Protein AF-A0A2M7IQ18-F1 (afdb_monomer_lite)

pLDDT: mean 79.27, std 15.4, range [36.72, 92.94]

Organism: NCBI:txid1974599

Radius of gyration: 12.7 Å; chains: 1; bounding box: 34×26×32 Å

Secondary structure (DSSP, 8-state):
-PEEEEEEEEEETTTTEEEEEEEEEEE-TTS-EEEEEEESSS-GGGEEEEEEGGG--SHHHHHHHHHHHHHHHTTTS-----EEGGG--

Structure (mmCIF, N/CA/C/O backbone):
data_AF-A0A2M7IQ18-F1
#
_entry.id   AF-A0A2M7IQ18-F1
#
loop_
_atom_site.group_PDB
_atom_site.id
_atom_site.type_symbol
_atom_site.label_atom_id
_atom_site.label_alt_id
_atom_site.label_comp_id
_atom_site.label_asym_id
_atom_site.label_entity_id
_atom_site.label_seq_id
_atom_site.pdbx_PDB_ins_code
_atom_site.Cartn_x
_atom_site.Cartn_y
_atom_site.Cartn_z
_atom_site.occupancy
_atom_site.B_iso_or_equiv
_atom_site.auth_seq_id
_atom_site.auth_comp_id
_atom_site.auth_asym_id
_atom_site.auth_atom_id
_atom_site.pdbx_PDB_model_num
ATOM 1 N N . MET A 1 1 ? -14.037 3.921 4.829 1.00 78.62 1 MET A N 1
ATOM 2 C CA . MET A 1 1 ? -13.537 4.695 3.668 1.00 78.62 1 MET A CA 1
ATOM 3 C C . MET A 1 1 ? -12.017 4.620 3.701 1.00 78.62 1 MET A C 1
ATOM 5 O O . MET A 1 1 ? -11.501 4.662 4.812 1.00 78.62 1 MET A O 1
ATOM 9 N N . PRO A 1 2 ? -11.319 4.455 2.565 1.00 85.44 2 PRO A N 1
ATOM 10 C CA . PRO A 1 2 ? -9.861 4.363 2.558 1.00 85.44 2 PRO A CA 1
ATOM 11 C C . PRO A 1 2 ? -9.222 5.673 3.020 1.00 85.44 2 PRO A C 1
ATOM 13 O O . PRO A 1 2 ? -9.598 6.749 2.554 1.00 85.44 2 PRO A O 1
ATOM 16 N N . GLU A 1 3 ? -8.237 5.575 3.904 1.00 88.75 3 GLU A N 1
ATOM 17 C CA . GLU A 1 3 ? -7.462 6.706 4.415 1.00 88.75 3 GLU A CA 1
ATOM 18 C C . GLU A 1 3 ? -6.110 6.782 3.710 1.00 88.75 3 GLU A C 1
ATOM 20 O O . GLU A 1 3 ? -5.460 5.758 3.518 1.00 88.75 3 GLU A O 1
ATOM 25 N N . TYR A 1 4 ? -5.669 7.980 3.320 1.00 89.25 4 TYR A N 1
ATOM 26 C CA . TYR A 1 4 ? -4.343 8.159 2.730 1.00 89.25 4 TYR A CA 1
ATOM 27 C C . TYR A 1 4 ? -3.253 8.040 3.797 1.00 89.25 4 TYR A C 1
ATOM 29 O O . TYR A 1 4 ? -3.178 8.861 4.706 1.00 89.25 4 TYR A O 1
ATOM 37 N N . LEU A 1 5 ? -2.370 7.053 3.648 1.00 87.62 5 LEU A N 1
ATOM 38 C CA . LEU A 1 5 ? -1.359 6.726 4.658 1.00 87.62 5 LEU A CA 1
ATOM 39 C C . LEU A 1 5 ? 0.023 7.289 4.335 1.00 87.62 5 LEU A C 1
ATOM 41 O O . LEU A 1 5 ? 0.864 7.424 5.226 1.0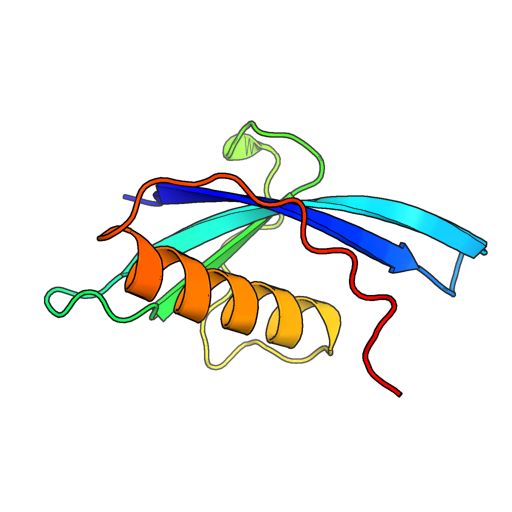0 87.62 5 LEU A O 1
ATOM 45 N N . GLY A 1 6 ? 0.276 7.619 3.067 1.00 87.00 6 GLY A N 1
ATOM 46 C CA . GLY A 1 6 ? 1.496 8.306 2.670 1.00 87.00 6 GLY A CA 1
ATOM 47 C C . GLY A 1 6 ? 2.063 7.881 1.325 1.00 87.00 6 GLY A C 1
ATOM 48 O O . GLY A 1 6 ? 1.466 7.128 0.557 1.00 87.00 6 GLY A O 1
ATOM 49 N N . THR A 1 7 ? 3.256 8.408 1.065 1.00 87.69 7 THR A N 1
ATOM 50 C CA . THR A 1 7 ? 4.069 8.101 -0.109 1.00 87.69 7 THR A CA 1
ATOM 51 C C . THR A 1 7 ? 5.298 7.316 0.330 1.00 87.69 7 THR A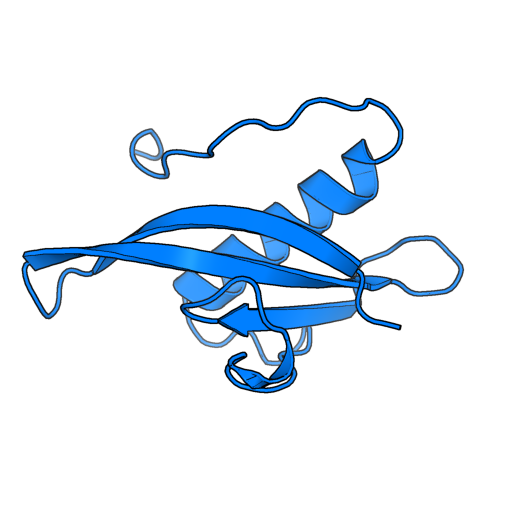 C 1
ATOM 53 O O . THR A 1 7 ? 5.916 7.660 1.339 1.00 87.69 7 THR A O 1
ATOM 56 N N . PHE A 1 8 ? 5.696 6.316 -0.445 1.00 83.69 8 PHE A N 1
ATOM 57 C CA . PHE A 1 8 ? 6.973 5.634 -0.276 1.00 83.69 8 PHE A CA 1
ATOM 58 C C . PHE A 1 8 ? 7.662 5.437 -1.625 1.00 83.69 8 PHE A C 1
ATOM 60 O O . PHE A 1 8 ? 7.016 5.374 -2.673 1.00 83.69 8 PHE A O 1
ATOM 67 N N . MET A 1 9 ? 8.989 5.353 -1.586 1.00 83.94 9 MET A N 1
ATOM 68 C CA . MET A 1 9 ? 9.808 5.079 -2.758 1.00 83.94 9 MET A CA 1
ATOM 69 C C . MET A 1 9 ? 10.384 3.671 -2.663 1.00 83.94 9 MET A C 1
ATOM 71 O O . MET A 1 9 ? 10.831 3.238 -1.600 1.00 83.94 9 MET A O 1
ATOM 75 N N . PHE A 1 10 ? 10.387 2.954 -3.780 1.00 80.62 10 PHE A N 1
ATOM 76 C CA . PHE A 1 10 ? 11.039 1.656 -3.892 1.00 80.62 10 PHE A CA 1
ATOM 77 C C . PHE A 1 10 ? 11.824 1.574 -5.196 1.00 80.62 10 PHE A C 1
ATOM 79 O O . PHE A 1 10 ? 11.463 2.182 -6.204 1.00 80.62 10 PHE A O 1
ATOM 86 N N . TYR A 1 11 ? 12.906 0.810 -5.167 1.00 81.06 11 TYR A N 1
ATOM 87 C CA . TYR A 1 11 ? 13.675 0.506 -6.360 1.00 81.06 11 TYR A CA 1
ATOM 88 C C . TYR A 1 11 ? 13.006 -0.645 -7.117 1.00 81.06 11 TYR A C 1
ATOM 90 O O . TYR A 1 11 ? 12.749 -1.693 -6.520 1.00 81.06 11 TYR A O 1
ATOM 98 N N . ALA A 1 12 ? 12.704 -0.434 -8.399 1.00 80.94 12 ALA A N 1
ATOM 99 C CA . ALA A 1 12 ? 12.139 -1.429 -9.306 1.00 80.94 12 ALA A CA 1
ATOM 100 C C . ALA A 1 12 ? 13.271 -2.021 -10.168 1.00 80.94 12 ALA A C 1
ATOM 102 O O . ALA A 1 12 ? 13.760 -1.334 -11.074 1.00 80.94 12 ALA A O 1
ATOM 103 N N . PRO A 1 13 ? 13.738 -3.254 -9.879 1.00 75.38 13 PRO A N 1
ATOM 104 C CA . PRO A 1 13 ? 14.877 -3.843 -10.579 1.00 75.38 13 PRO A CA 1
ATOM 105 C C . PRO A 1 13 ? 14.627 -4.070 -12.072 1.00 75.38 13 PRO A C 1
ATOM 107 O O . PRO A 1 13 ? 15.579 -4.037 -12.845 1.00 75.38 13 PRO A O 1
ATOM 110 N N . GLU A 1 14 ? 13.371 -4.284 -12.477 1.00 79.81 14 GLU A N 1
ATOM 111 C CA . GLU A 1 14 ? 12.984 -4.546 -13.868 1.00 79.81 14 GLU A CA 1
ATOM 112 C C . GLU A 1 14 ? 13.384 -3.420 -14.833 1.00 79.81 14 GLU A C 1
ATOM 114 O O . GLU A 1 14 ? 13.792 -3.698 -15.959 1.00 79.81 14 GLU A O 1
ATOM 119 N N . ASP A 1 15 ? 13.358 -2.170 -14.362 1.00 83.44 15 ASP A N 1
ATOM 120 C CA . ASP A 1 15 ? 13.592 -0.985 -15.193 1.00 83.44 15 ASP A CA 1
ATOM 121 C C . ASP A 1 15 ? 14.790 -0.153 -14.708 1.00 83.44 15 ASP A C 1
ATOM 123 O O . ASP A 1 15 ? 15.033 0.943 -15.215 1.00 83.44 15 ASP A O 1
ATOM 127 N N . ASN A 1 16 ? 15.525 -0.646 -13.702 1.00 85.75 16 ASN A N 1
ATOM 128 C CA . ASN A 1 16 ? 16.637 0.049 -13.044 1.00 85.75 16 ASN A CA 1
ATOM 129 C C . ASN A 1 16 ? 16.279 1.488 -12.604 1.00 85.75 16 ASN A C 1
ATOM 131 O O . ASN A 1 16 ? 17.057 2.427 -12.793 1.00 85.75 16 ASN A O 1
ATOM 135 N N . PHE A 1 17 ? 15.085 1.677 -12.032 1.00 88.75 17 PHE A N 1
ATOM 136 C CA . PHE A 1 17 ? 14.573 3.006 -11.690 1.00 88.75 17 PHE A CA 1
ATOM 137 C C . PHE A 1 17 ? 13.868 3.039 -10.329 1.00 88.75 17 PHE A C 1
ATOM 139 O O . PHE A 1 17 ? 13.264 2.063 -9.880 1.00 88.75 17 PHE A O 1
ATOM 146 N N . TRP A 1 18 ? 13.928 4.196 -9.669 1.00 84.06 18 TRP A N 1
ATOM 147 C CA . TRP A 1 18 ? 13.212 4.464 -8.422 1.00 84.06 18 TRP A CA 1
ATOM 148 C C . TRP A 1 18 ? 11.766 4.865 -8.709 1.00 84.06 18 TRP A C 1
ATOM 150 O O . TRP A 1 18 ? 11.513 5.834 -9.422 1.00 84.06 18 TRP A O 1
ATOM 160 N N . ARG A 1 19 ? 10.802 4.140 -8.140 1.00 84.19 19 ARG A N 1
ATOM 161 C CA . ARG A 1 19 ? 9.371 4.407 -8.307 1.00 84.19 19 ARG A CA 1
ATOM 162 C C . ARG A 1 19 ? 8.770 4.952 -7.016 1.00 84.19 19 ARG A C 1
ATOM 164 O O . ARG A 1 19 ? 9.095 4.497 -5.922 1.00 84.19 19 ARG A O 1
ATOM 171 N N . THR A 1 20 ? 7.861 5.908 -7.170 1.00 87.31 20 THR A N 1
ATOM 172 C CA . THR A 1 20 ? 7.139 6.556 -6.069 1.00 87.31 20 THR A CA 1
ATOM 173 C C . THR A 1 20 ? 5.704 6.066 -6.048 1.00 87.31 20 THR A C 1
ATOM 175 O O . THR A 1 20 ? 4.985 6.271 -7.026 1.00 87.31 20 THR A O 1
ATOM 178 N N . TRP A 1 21 ? 5.290 5.414 -4.961 1.00 89.19 21 TRP A N 1
ATOM 179 C CA . TRP A 1 21 ? 3.935 4.892 -4.784 1.00 89.19 21 TRP A CA 1
ATOM 180 C C . TRP A 1 21 ? 3.241 5.518 -3.577 1.00 89.19 21 TRP A C 1
ATOM 182 O O . TRP A 1 21 ? 3.854 5.880 -2.573 1.00 89.19 21 TRP A O 1
ATOM 192 N N . HIS A 1 22 ? 1.929 5.626 -3.699 1.00 90.50 22 HIS A N 1
ATOM 193 C CA . HIS A 1 22 ? 0.996 6.170 -2.728 1.00 90.50 22 HIS A CA 1
ATOM 194 C C . HIS A 1 22 ? 0.193 5.028 -2.126 1.00 90.50 22 HIS A C 1
ATOM 196 O O . HIS A 1 22 ? -0.206 4.134 -2.867 1.00 90.50 22 HIS A O 1
ATOM 202 N N . ILE A 1 23 ? -0.021 5.041 -0.811 1.00 91.75 23 ILE A N 1
ATOM 203 C CA . ILE A 1 23 ? -0.767 3.999 -0.097 1.00 91.75 23 ILE A CA 1
ATOM 204 C C . ILE A 1 23 ? -2.009 4.608 0.538 1.00 91.75 23 ILE A C 1
ATOM 206 O O . ILE A 1 23 ? -1.936 5.653 1.189 1.00 91.75 23 ILE A O 1
ATOM 210 N N . TRP A 1 24 ? -3.117 3.883 0.430 1.00 92.81 24 TRP A N 1
ATOM 211 C CA . TRP A 1 24 ? -4.297 4.076 1.259 1.00 92.81 24 TRP A CA 1
ATOM 212 C C . TRP A 1 24 ? -4.614 2.792 2.008 1.00 92.81 24 TRP A C 1
ATOM 214 O O . TRP A 1 24 ? -4.356 1.710 1.485 1.00 92.81 24 TRP A O 1
ATOM 224 N N . GLY A 1 25 ? -5.175 2.899 3.207 1.00 91.69 25 GLY A N 1
ATOM 225 C CA . GLY A 1 25 ? -5.553 1.750 4.025 1.00 91.69 25 GLY A CA 1
ATOM 226 C C . GLY A 1 25 ? -7.026 1.744 4.396 1.00 91.69 25 GLY A C 1
ATOM 227 O O . GLY A 1 25 ? -7.653 2.792 4.543 1.00 91.69 25 GLY A O 1
ATOM 228 N N . TYR A 1 26 ? -7.555 0.539 4.575 1.00 91.06 26 TYR A N 1
ATOM 229 C CA . TYR A 1 26 ? -8.818 0.266 5.248 1.00 91.06 26 TYR A CA 1
ATOM 230 C C . TYR A 1 26 ? -8.519 -0.382 6.591 1.00 91.06 26 TYR A C 1
ATOM 232 O O . TYR A 1 26 ? -7.805 -1.388 6.639 1.00 91.06 26 TYR A O 1
ATOM 240 N N . ALA A 1 27 ? -9.109 0.157 7.652 1.00 88.94 27 ALA A N 1
ATOM 241 C CA . ALA A 1 27 ? -9.091 -0.453 8.971 1.00 88.94 27 ALA A CA 1
ATOM 242 C C . ALA A 1 27 ? -10.459 -1.033 9.345 1.00 88.94 27 ALA A C 1
ATOM 244 O O . ALA A 1 27 ? -11.495 -0.545 8.888 1.00 88.94 27 ALA A O 1
ATOM 245 N N . ASP A 1 28 ? -10.443 -2.077 10.172 1.00 88.12 28 ASP A N 1
ATOM 246 C CA . ASP A 1 28 ? -11.626 -2.558 10.881 1.00 88.12 28 ASP A CA 1
ATOM 247 C C . ASP A 1 28 ? -11.995 -1.638 12.062 1.00 88.12 28 ASP A C 1
ATOM 249 O O . ASP A 1 28 ? -11.334 -0.634 12.336 1.00 88.12 28 ASP A O 1
ATOM 253 N N . GLU A 1 29 ? -13.057 -1.990 12.786 1.00 86.12 29 GLU A N 1
ATOM 254 C CA . GLU A 1 29 ? -13.548 -1.239 13.952 1.00 86.12 29 GLU A CA 1
ATOM 255 C C . GLU A 1 29 ? -12.524 -1.138 15.098 1.00 86.12 29 GLU A C 1
ATOM 257 O O . GLU A 1 29 ? -12.649 -0.275 15.963 1.00 86.12 29 GLU A O 1
ATOM 262 N N . ASN A 1 30 ? -11.488 -1.984 15.092 1.00 84.94 30 ASN A N 1
ATOM 263 C CA . ASN A 1 30 ? -10.409 -1.989 16.079 1.00 84.94 30 ASN A CA 1
ATOM 264 C C . ASN A 1 30 ? -9.160 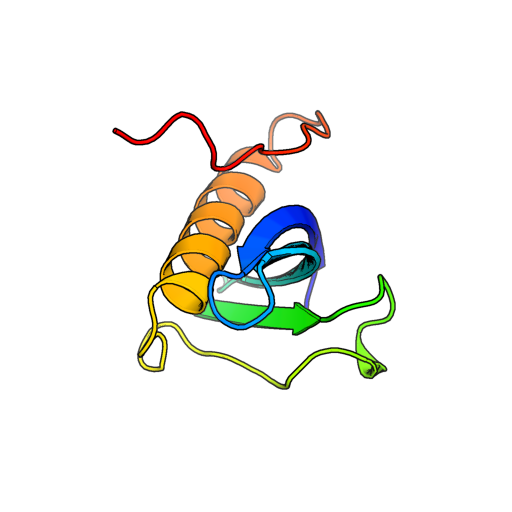-1.237 15.589 1.00 84.94 30 ASN A C 1
ATOM 266 O O . ASN A 1 30 ? -8.122 -1.279 16.250 1.00 84.94 30 ASN A O 1
ATOM 270 N N . GLY A 1 31 ? -9.222 -0.585 14.423 1.00 81.38 31 GLY A N 1
ATOM 271 C CA . GLY A 1 31 ? -8.092 0.133 13.835 1.00 81.38 31 GLY A CA 1
ATOM 272 C C . GLY A 1 31 ? -7.066 -0.769 13.139 1.00 81.38 31 GLY A C 1
ATOM 273 O O . GLY A 1 31 ? -5.991 -0.297 12.768 1.00 81.38 31 GLY A O 1
ATOM 274 N N . LYS A 1 32 ? -7.358 -2.062 12.943 1.00 86.44 32 LYS A N 1
ATOM 275 C CA . LYS A 1 32 ? -6.440 -2.996 12.280 1.00 86.44 32 LYS A CA 1
ATOM 276 C C . LYS A 1 32 ? -6.590 -2.912 10.768 1.00 86.44 32 LYS A C 1
ATOM 278 O O . LYS A 1 32 ? -7.694 -3.049 10.249 1.00 86.44 32 LYS A O 1
ATOM 283 N N . VAL A 1 33 ? -5.472 -2.794 10.052 1.00 88.38 33 VAL A N 1
ATOM 284 C CA . VAL A 1 33 ? -5.481 -2.767 8.584 1.00 88.38 33 VAL A CA 1
ATOM 285 C C . VAL A 1 33 ? -5.901 -4.126 8.017 1.00 88.38 33 VAL A C 1
ATOM 287 O O . VAL A 1 33 ? -5.288 -5.166 8.300 1.00 88.38 33 VAL A O 1
ATOM 290 N N . ILE A 1 34 ? -6.954 -4.105 7.200 1.00 90.12 34 ILE A N 1
ATOM 291 C CA . ILE A 1 34 ? -7.531 -5.283 6.533 1.00 90.12 34 ILE A CA 1
ATOM 292 C C . ILE A 1 34 ? -7.277 -5.287 5.020 1.00 90.12 34 ILE A C 1
ATOM 294 O O . ILE A 1 34 ? -7.142 -6.360 4.425 1.00 90.12 34 ILE A O 1
ATOM 298 N N . ALA A 1 35 ? -7.145 -4.106 4.412 1.00 91.75 35 ALA A N 1
ATOM 299 C CA . ALA A 1 35 ? -6.860 -3.939 2.992 1.00 91.75 35 ALA A CA 1
ATOM 300 C C . ALA A 1 35 ? -6.106 -2.631 2.723 1.00 91.75 35 ALA A C 1
ATOM 302 O O . ALA A 1 35 ? -6.159 -1.692 3.521 1.00 91.75 35 ALA A O 1
ATOM 303 N N . ILE A 1 36 ? -5.421 -2.568 1.583 1.00 92.94 36 ILE A N 1
ATOM 304 C CA . ILE A 1 36 ? -4.747 -1.365 1.093 1.00 92.94 36 ILE A CA 1
ATOM 305 C C . ILE A 1 36 ? -5.047 -1.125 -0.382 1.00 92.94 36 ILE A C 1
ATOM 307 O O . ILE A 1 36 ? -5.382 -2.042 -1.124 1.00 92.94 36 ILE A O 1
ATOM 311 N N . HIS A 1 37 ? -4.846 0.110 -0.814 1.00 92.75 37 HIS A N 1
ATOM 312 C CA . HIS A 1 37 ? -4.725 0.492 -2.213 1.00 92.75 37 HIS A CA 1
ATOM 313 C C . HIS A 1 37 ? -3.335 1.070 -2.431 1.00 92.75 37 HIS A C 1
ATOM 315 O O . HIS A 1 37 ? -2.794 1.732 -1.542 1.00 92.75 37 HIS A O 1
ATOM 321 N N . ILE A 1 38 ? -2.765 0.847 -3.612 1.00 91.12 38 ILE A N 1
ATOM 322 C CA . ILE A 1 38 ? -1.472 1.416 -3.995 1.00 91.12 38 ILE A CA 1
ATOM 323 C C . ILE A 1 38 ? -1.545 2.044 -5.379 1.00 91.12 38 ILE A C 1
ATOM 325 O O . ILE A 1 38 ? -2.216 1.516 -6.250 1.00 91.12 38 ILE A O 1
ATOM 329 N N . GLY A 1 39 ? -0.898 3.183 -5.602 1.00 89.88 39 GLY A N 1
ATOM 330 C CA . GLY A 1 39 ? -1.021 3.913 -6.867 1.00 89.88 39 GLY A CA 1
ATOM 331 C C . GLY A 1 39 ? 0.158 4.830 -7.152 1.00 89.88 39 GLY A C 1
ATOM 332 O O . GLY A 1 39 ? 0.961 5.118 -6.271 1.00 89.88 39 GLY A O 1
ATOM 333 N N . ILE A 1 40 ? 0.256 5.309 -8.392 1.00 88.25 40 ILE A N 1
ATOM 334 C CA . ILE A 1 40 ? 1.330 6.220 -8.840 1.00 88.25 40 ILE A CA 1
ATOM 335 C C . ILE A 1 40 ? 1.034 7.705 -8.575 1.00 88.25 40 ILE A C 1
ATOM 337 O O . ILE A 1 40 ? 1.888 8.554 -8.801 1.00 88.25 40 ILE A O 1
ATOM 341 N N . SER A 1 41 ? -0.175 8.028 -8.116 1.00 87.94 41 SER A N 1
ATOM 342 C CA . SER A 1 41 ? -0.635 9.387 -7.810 1.00 87.94 41 SER A CA 1
ATOM 343 C C . SER A 1 41 ? -1.261 9.430 -6.418 1.00 87.94 41 SER A C 1
ATOM 345 O O . SER A 1 41 ? -1.643 8.391 -5.900 1.00 87.94 41 SER A O 1
ATOM 347 N N . LYS A 1 42 ? -1.417 10.619 -5.825 1.00 87.00 42 LYS A N 1
ATOM 348 C CA . LYS A 1 42 ? -2.180 10.829 -4.577 1.00 87.00 42 LYS A CA 1
ATOM 349 C C . LYS A 1 42 ? -3.699 10.7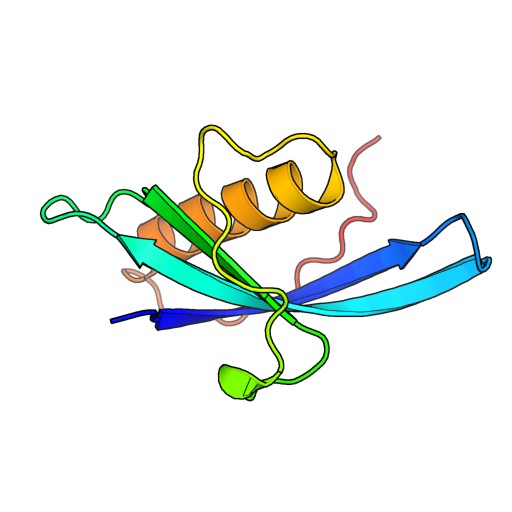44 -4.768 1.00 87.00 42 LYS A C 1
ATOM 351 O O . LYS A 1 42 ? -4.439 10.877 -3.796 1.00 87.00 42 LYS A O 1
ATOM 356 N N . LEU A 1 43 ? -4.169 10.559 -5.999 1.00 87.88 43 LEU A N 1
ATOM 357 C CA . LEU A 1 43 ? -5.583 10.380 -6.313 1.00 87.88 43 LEU A CA 1
ATOM 358 C C . LEU A 1 43 ? -5.961 8.901 -6.181 1.00 87.88 43 LEU A C 1
ATOM 360 O O . LEU A 1 43 ? -5.364 8.049 -6.839 1.00 87.88 43 LEU A O 1
ATOM 364 N N . LEU A 1 44 ? -6.959 8.601 -5.345 1.00 85.62 44 LEU A N 1
ATOM 365 C CA . LEU A 1 44 ? -7.402 7.227 -5.071 1.00 85.62 44 LEU A CA 1
ATOM 366 C C . LEU A 1 44 ? -7.910 6.508 -6.332 1.00 85.62 44 LEU A C 1
ATOM 368 O O . LEU A 1 44 ? -7.699 5.310 -6.484 1.00 85.62 44 LEU A O 1
ATOM 372 N N . GLU A 1 45 ? -8.532 7.237 -7.258 1.00 88.12 45 GLU A N 1
ATOM 373 C CA . GLU A 1 45 ? -8.996 6.713 -8.554 1.00 88.12 45 GLU A CA 1
ATOM 374 C C . GLU A 1 45 ? -7.858 6.204 -9.455 1.00 88.12 45 GLU A C 1
ATOM 376 O O . GLU A 1 45 ? -8.094 5.417 -10.366 1.00 88.12 45 GLU A O 1
ATOM 381 N N . CYS A 1 46 ? -6.613 6.612 -9.184 1.00 84.69 46 CYS A N 1
ATOM 382 C CA . CYS A 1 46 ? -5.419 6.118 -9.868 1.00 84.69 46 CYS A CA 1
ATOM 383 C C . CYS A 1 46 ? -4.776 4.910 -9.162 1.00 84.69 46 CYS A C 1
ATOM 385 O O . CYS A 1 46 ? -3.683 4.488 -9.553 1.00 84.69 46 CYS A O 1
ATOM 387 N N . ALA A 1 47 ? -5.381 4.389 -8.090 1.00 86.94 47 ALA A N 1
ATOM 388 C CA . ALA A 1 47 ? -4.849 3.242 -7.372 1.00 86.94 47 ALA A CA 1
ATOM 389 C C . ALA A 1 47 ? -5.170 1.917 -8.079 1.00 86.94 47 ALA A C 1
ATOM 391 O O . ALA A 1 47 ? -6.208 1.755 -8.717 1.00 86.94 47 ALA A O 1
ATOM 392 N N . SER A 1 48 ? -4.289 0.933 -7.918 1.00 79.50 48 SER A N 1
ATOM 393 C CA . SER A 1 48 ? -4.307 -0.380 -8.561 1.00 79.50 48 SER A CA 1
ATOM 394 C C . SER A 1 48 ? -5.359 -1.350 -7.996 1.00 79.50 48 SER A C 1
ATOM 396 O O . SER A 1 48 ? -5.117 -2.553 -7.953 1.00 79.50 48 SER A O 1
ATOM 398 N N . GLY A 1 49 ? -6.513 -0.845 -7.557 1.00 84.12 49 GLY A N 1
ATOM 399 C CA . GLY A 1 49 ? -7.564 -1.629 -6.906 1.00 84.12 49 GLY A CA 1
ATOM 400 C C . GLY A 1 49 ? -7.251 -2.030 -5.460 1.00 84.12 49 GLY A C 1
ATOM 401 O O . GLY A 1 49 ? -6.174 -1.739 -4.931 1.00 84.12 49 GLY A O 1
ATOM 402 N N . GLU A 1 50 ? -8.233 -2.675 -4.828 1.00 90.06 50 GLU A N 1
ATOM 403 C CA . GLU A 1 50 ? -8.145 -3.151 -3.446 1.00 90.06 50 GLU A CA 1
ATOM 404 C C . GLU A 1 50 ? -7.236 -4.379 -3.346 1.00 90.06 50 GLU A C 1
ATOM 406 O O . GLU A 1 50 ? -7.312 -5.306 -4.153 1.00 90.06 50 GLU A O 1
ATOM 411 N N . ILE A 1 51 ? -6.362 -4.380 -2.342 1.00 90.56 51 ILE A N 1
ATOM 412 C CA . ILE A 1 51 ? -5.445 -5.474 -2.036 1.00 90.56 51 ILE A CA 1
ATOM 413 C C . ILE A 1 51 ? -5.678 -5.866 -0.586 1.00 90.56 51 ILE A C 1
ATOM 415 O O . ILE A 1 51 ? -5.288 -5.150 0.340 1.00 90.56 51 ILE A O 1
ATOM 419 N N . THR A 1 52 ? -6.304 -7.019 -0.383 1.00 90.56 52 THR A N 1
ATOM 420 C CA . THR A 1 52 ? -6.559 -7.534 0.960 1.00 90.56 52 THR A CA 1
ATOM 421 C C . THR A 1 52 ? -5.298 -8.158 1.563 1.00 90.56 52 THR A C 1
ATOM 423 O O . THR A 1 52 ? -4.317 -8.469 0.875 1.00 90.56 52 THR A O 1
ATOM 426 N N . ARG A 1 53 ? -5.306 -8.378 2.882 1.00 83.12 53 ARG A N 1
ATOM 427 C CA . ARG A 1 53 ? -4.189 -9.028 3.586 1.00 83.12 53 ARG A CA 1
ATOM 428 C C . ARG A 1 53 ? -3.889 -10.444 3.075 1.00 83.12 53 ARG A C 1
ATOM 430 O O . ARG A 1 53 ? -2.722 -10.833 3.062 1.00 83.12 53 ARG A O 1
ATOM 437 N N . SER A 1 54 ? -4.901 -11.188 2.623 1.00 85.62 54 SER A N 1
ATOM 438 C CA . SER A 1 54 ? -4.735 -12.511 2.002 1.00 85.62 54 SER A CA 1
ATOM 439 C C . SER A 1 54 ? -4.146 -12.460 0.587 1.00 85.62 54 SER A C 1
ATOM 441 O O . SER A 1 54 ? -3.545 -13.440 0.157 1.00 85.62 54 SER A O 1
ATOM 443 N N . ASP A 1 55 ? -4.228 -11.315 -0.100 1.00 80.62 55 ASP A N 1
ATOM 444 C CA . ASP A 1 55 ? -3.838 -11.155 -1.514 1.00 80.62 55 ASP A CA 1
ATOM 445 C C . ASP A 1 55 ? -2.434 -10.543 -1.704 1.00 80.62 55 ASP A C 1
ATOM 447 O O . ASP A 1 55 ? -2.031 -10.149 -2.812 1.00 80.62 55 ASP A O 1
ATOM 451 N N . CYS A 1 56 ? -1.649 -10.457 -0.624 1.00 80.75 56 CYS A N 1
ATOM 452 C CA . CYS A 1 56 ? -0.277 -9.944 -0.621 1.00 80.75 56 CYS A CA 1
ATOM 453 C C . CYS A 1 56 ? 0.718 -10.958 -1.224 1.00 80.75 56 CYS A C 1
ATOM 455 O O . CYS A 1 56 ? 1.621 -11.463 -0.557 1.00 80.75 56 CYS A O 1
ATOM 457 N N . GLY A 1 57 ? 0.549 -11.256 -2.516 1.00 76.88 57 GLY A N 1
ATOM 458 C CA . GLY A 1 57 ? 1.320 -12.269 -3.242 1.00 76.88 57 GLY A CA 1
ATOM 459 C C . GLY A 1 57 ? 2.751 -11.870 -3.620 1.00 76.88 57 GLY A C 1
ATOM 460 O O . GLY A 1 57 ? 3.566 -12.749 -3.879 1.00 76.88 57 GLY A O 1
ATOM 461 N N . ASN A 1 58 ? 3.090 -10.575 -3.635 1.00 85.19 58 ASN A N 1
ATOM 462 C CA . ASN A 1 58 ? 4.440 -10.098 -3.965 1.00 85.19 58 ASN A CA 1
ATOM 463 C C . ASN A 1 58 ? 5.042 -9.219 -2.852 1.00 85.19 58 ASN A C 1
ATOM 465 O O . ASN A 1 58 ? 4.324 -8.676 -2.009 1.00 85.19 58 ASN A O 1
ATOM 469 N N . GLU A 1 59 ? 6.371 -9.078 -2.855 1.00 84.19 59 GLU A N 1
ATOM 470 C CA . GLU A 1 59 ? 7.111 -8.350 -1.813 1.00 84.19 59 GLU A CA 1
ATOM 471 C C . GLU A 1 59 ? 6.740 -6.867 -1.727 1.00 84.19 59 GLU A C 1
ATOM 473 O O . GLU A 1 59 ? 6.670 -6.315 -0.630 1.00 84.19 59 GLU A O 1
ATOM 478 N N . LEU A 1 60 ? 6.426 -6.225 -2.854 1.00 83.81 60 LEU A N 1
ATOM 479 C CA . LEU A 1 60 ? 5.980 -4.832 -2.870 1.00 83.81 60 LEU A CA 1
ATOM 480 C C . LEU A 1 60 ? 4.669 -4.654 -2.091 1.00 83.81 60 LEU A C 1
ATOM 482 O O . LEU A 1 60 ? 4.569 -3.772 -1.240 1.00 83.81 60 LEU A O 1
ATOM 486 N N . ARG A 1 61 ? 3.684 -5.529 -2.327 1.00 87.44 61 ARG A N 1
ATOM 487 C CA . ARG A 1 61 ? 2.392 -5.524 -1.623 1.00 87.44 61 ARG A CA 1
ATOM 488 C C . ARG A 1 61 ? 2.560 -5.808 -0.135 1.00 87.44 61 ARG A C 1
ATOM 490 O O . ARG A 1 61 ? 1.986 -5.095 0.681 1.00 87.44 61 A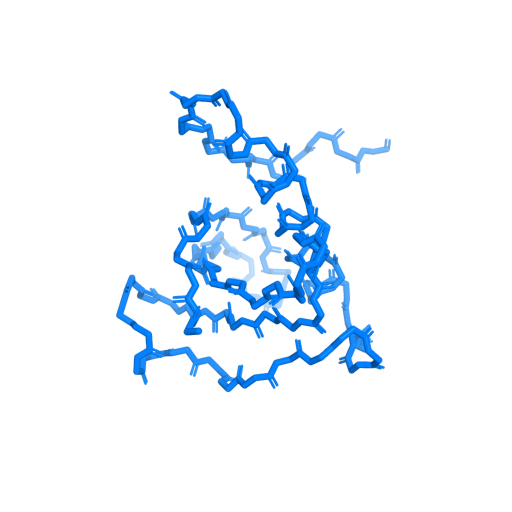RG A O 1
ATOM 497 N N . LYS A 1 62 ? 3.401 -6.783 0.231 1.00 87.38 62 LYS A N 1
ATOM 498 C CA . LYS A 1 62 ? 3.723 -7.068 1.641 1.00 87.38 62 LYS A CA 1
ATOM 499 C C . LYS A 1 62 ? 4.356 -5.861 2.337 1.00 87.38 62 LYS A C 1
ATOM 501 O O . LYS A 1 62 ? 3.971 -5.531 3.458 1.00 87.38 62 LYS A O 1
ATOM 506 N N . ARG A 1 63 ? 5.301 -5.179 1.680 1.00 85.56 63 ARG A N 1
ATOM 507 C CA . ARG A 1 63 ? 5.936 -3.960 2.208 1.00 85.56 63 ARG A CA 1
ATOM 508 C C . ARG A 1 63 ? 4.927 -2.828 2.366 1.00 85.56 63 ARG A C 1
ATOM 510 O O . ARG A 1 63 ? 4.888 -2.216 3.428 1.00 85.56 63 ARG A O 1
ATOM 517 N N . ALA A 1 64 ? 4.084 -2.593 1.363 1.00 88.69 64 ALA A N 1
ATOM 518 C CA . ALA A 1 64 ? 3.034 -1.584 1.439 1.00 88.69 64 ALA A CA 1
ATOM 519 C C . ALA A 1 64 ? 2.045 -1.870 2.584 1.00 88.69 64 ALA A C 1
ATOM 521 O O . ALA A 1 64 ? 1.727 -0.967 3.351 1.00 88.69 64 ALA A O 1
ATOM 522 N N . MET A 1 65 ? 1.643 -3.132 2.773 1.00 90.06 65 MET A N 1
ATOM 523 C CA . MET A 1 65 ? 0.777 -3.546 3.885 1.00 90.06 65 MET A CA 1
ATOM 524 C C . MET A 1 65 ? 1.444 -3.309 5.243 1.00 90.06 65 MET A C 1
ATOM 526 O O . MET A 1 65 ? 0.818 -2.789 6.158 1.00 90.06 65 MET A O 1
ATOM 530 N N . LYS A 1 66 ? 2.738 -3.619 5.371 1.00 88.75 66 LYS A N 1
ATOM 531 C CA . LYS A 1 66 ? 3.499 -3.346 6.596 1.00 88.75 66 LYS A CA 1
ATOM 532 C C . LYS A 1 66 ? 3.604 -1.848 6.893 1.00 88.75 66 LYS A C 1
ATOM 534 O O . LYS A 1 66 ? 3.467 -1.452 8.046 1.00 88.75 66 LYS A O 1
ATOM 539 N N . ILE A 1 67 ? 3.845 -1.020 5.875 1.00 87.62 67 ILE A N 1
ATOM 540 C CA . ILE A 1 67 ? 3.849 0.442 6.020 1.00 87.62 67 ILE A CA 1
ATOM 541 C C . ILE A 1 67 ? 2.464 0.920 6.460 1.00 87.62 67 ILE A C 1
ATOM 543 O O . ILE A 1 67 ? 2.374 1.757 7.353 1.00 87.62 67 ILE A O 1
ATOM 547 N N . ALA A 1 68 ? 1.395 0.365 5.884 1.00 89.00 68 ALA A N 1
ATOM 548 C CA . ALA A 1 68 ? 0.033 0.696 6.272 1.00 89.00 68 ALA A CA 1
ATOM 549 C C . ALA A 1 68 ? -0.252 0.338 7.738 1.00 89.00 68 ALA A C 1
ATOM 551 O O . ALA A 1 68 ? -0.679 1.209 8.492 1.00 89.00 68 ALA A O 1
ATOM 552 N N . ASP A 1 69 ? 0.075 -0.892 8.157 1.00 87.31 69 ASP A N 1
ATOM 553 C CA . ASP A 1 69 ? -0.018 -1.348 9.553 1.00 87.31 69 ASP A CA 1
ATOM 554 C C . ASP A 1 69 ? 0.731 -0.377 10.491 1.00 87.31 69 ASP A C 1
ATOM 556 O O . ASP A 1 69 ? 0.191 0.058 11.505 1.00 87.31 69 ASP A O 1
ATOM 560 N N . GLN A 1 70 ? 1.958 0.025 10.135 1.00 85.50 70 GLN A N 1
ATOM 561 C CA . GLN A 1 70 ? 2.756 0.962 10.933 1.00 85.50 70 GLN A CA 1
ATOM 562 C C . GLN A 1 70 ? 2.150 2.365 10.994 1.00 85.50 70 GLN A C 1
ATOM 564 O O . GLN A 1 70 ? 2.183 2.990 12.048 1.00 85.50 70 GLN A O 1
ATOM 569 N N . ARG A 1 71 ? 1.642 2.886 9.874 1.00 82.19 71 ARG A N 1
ATOM 570 C CA . ARG A 1 71 ? 1.107 4.249 9.780 1.00 82.19 71 ARG A CA 1
ATOM 571 C C . ARG A 1 71 ? -0.240 4.386 10.466 1.00 82.19 71 ARG A C 1
ATOM 573 O O . ARG A 1 71 ? -0.425 5.364 11.175 1.00 82.19 71 ARG A O 1
ATOM 580 N N . MET A 1 72 ? -1.128 3.407 10.322 1.00 79.50 72 MET A N 1
ATOM 581 C CA . MET A 1 72 ? -2.416 3.421 11.018 1.00 79.50 72 MET A CA 1
ATOM 582 C C . MET A 1 72 ? -2.243 3.174 12.520 1.00 79.50 72 MET A C 1
ATOM 584 O O . MET A 1 72 ? -2.887 3.848 13.314 1.00 79.50 72 MET A O 1
ATOM 588 N N . ALA A 1 73 ? -1.288 2.329 12.932 1.00 72.75 73 ALA A N 1
ATOM 589 C CA . ALA A 1 73 ? -0.920 2.212 14.346 1.00 72.75 73 ALA A CA 1
ATOM 590 C C . ALA A 1 73 ? -0.282 3.501 14.907 1.00 72.75 73 ALA A C 1
ATOM 592 O O . ALA A 1 73 ? -0.453 3.814 16.082 1.00 72.75 73 ALA A O 1
ATOM 593 N N . LYS A 1 74 ? 0.447 4.258 14.072 1.00 65.19 74 LYS A N 1
ATOM 594 C CA . LYS A 1 74 ? 1.092 5.537 14.422 1.00 65.19 74 LYS A CA 1
ATOM 595 C C . LYS A 1 74 ? 0.243 6.776 14.146 1.00 65.19 74 LYS A C 1
ATOM 597 O O . LYS A 1 74 ? 0.712 7.871 14.429 1.00 65.19 74 LYS A O 1
ATOM 602 N N . ALA A 1 75 ? -0.998 6.654 13.676 1.00 53.25 75 ALA A N 1
ATOM 603 C CA . ALA A 1 75 ? -1.906 7.796 13.534 1.00 53.25 75 ALA A CA 1
ATOM 604 C C . ALA A 1 75 ? -2.235 8.475 14.890 1.00 53.25 75 ALA A C 1
ATOM 606 O O . ALA A 1 75 ? -2.920 9.492 14.921 1.00 53.25 75 ALA A O 1
ATOM 607 N N . MET A 1 76 ? -1.690 7.961 16.004 1.00 48.75 76 MET A N 1
ATOM 608 C CA . MET A 1 76 ? -1.623 8.635 17.304 1.00 48.75 76 MET A CA 1
ATOM 609 C C . MET A 1 76 ? -0.497 9.686 17.439 1.00 48.75 76 MET A C 1
ATOM 611 O O . MET A 1 76 ? -0.551 10.475 18.375 1.00 48.75 76 MET A O 1
ATOM 615 N N . GLU A 1 77 ? 0.491 9.764 16.536 1.00 42.62 77 GLU A N 1
ATOM 616 C CA . GLU A 1 77 ? 1.611 10.722 16.625 1.00 42.62 77 GLU A CA 1
ATOM 617 C C . GLU A 1 77 ? 1.973 11.287 15.235 1.00 42.62 77 GLU A C 1
ATOM 619 O O . GLU A 1 77 ? 2.597 10.638 14.393 1.00 42.62 77 GLU A O 1
ATOM 624 N N . GLY A 1 78 ? 1.514 12.512 14.968 1.00 41.22 78 GLY A N 1
ATOM 625 C CA . GLY A 1 78 ? 1.507 13.149 13.650 1.00 41.22 78 GLY A CA 1
ATOM 626 C C . GLY A 1 78 ? 2.862 13.590 13.086 1.00 41.22 78 GLY A C 1
ATOM 627 O O . GLY A 1 78 ? 3.133 14.786 13.038 1.00 41.22 78 GLY A O 1
ATOM 628 N N . GLU A 1 79 ? 3.644 12.666 12.518 1.00 42.22 79 GLU A N 1
ATOM 629 C CA . GLU A 1 79 ? 4.783 13.019 11.652 1.00 42.22 79 GLU A CA 1
ATOM 630 C C . GLU A 1 79 ? 4.853 12.240 10.320 1.00 42.22 79 GLU A C 1
ATOM 632 O O . GLU A 1 79 ? 4.791 11.007 10.222 1.00 42.22 79 GLU A O 1
ATOM 637 N N . PHE A 1 80 ? 5.017 13.001 9.236 1.00 47.25 80 PHE A N 1
ATOM 638 C CA . PHE A 1 80 ? 5.200 12.520 7.869 1.00 47.25 80 PHE A CA 1
ATOM 639 C C . PHE A 1 80 ? 6.678 12.193 7.605 1.00 47.25 80 PHE A C 1
ATOM 641 O O . PHE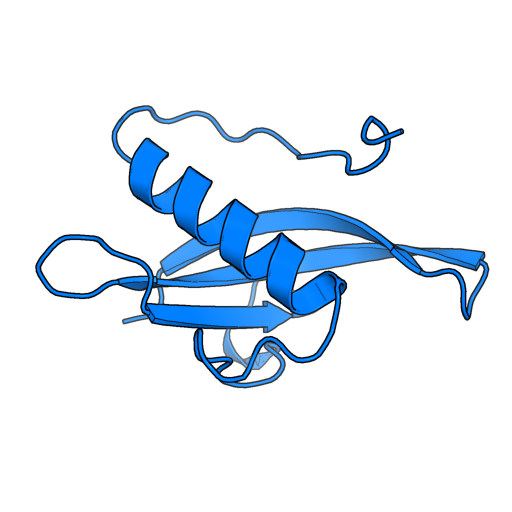 A 1 80 ? 7.446 13.082 7.269 1.00 47.25 80 PHE A O 1
ATOM 648 N N . ASN A 1 81 ? 7.069 10.916 7.674 1.00 48.38 81 ASN A N 1
ATOM 649 C CA . ASN A 1 81 ? 8.419 10.481 7.281 1.00 48.38 81 ASN A CA 1
ATOM 650 C C . ASN A 1 81 ? 8.431 9.704 5.952 1.00 48.38 81 ASN A C 1
ATOM 652 O O . ASN A 1 81 ? 7.800 8.654 5.823 1.00 48.38 81 ASN A O 1
ATOM 656 N N . VAL A 1 82 ? 9.146 10.203 4.943 1.00 50.62 82 VAL A N 1
ATOM 657 C CA . VAL A 1 82 ? 9.450 9.427 3.729 1.00 50.62 82 VAL A CA 1
ATOM 658 C C . VAL A 1 82 ? 10.242 8.189 4.158 1.00 50.62 82 VAL A C 1
ATOM 660 O O . VAL A 1 82 ? 11.292 8.317 4.776 1.00 50.62 82 VAL A O 1
ATOM 663 N N . ILE A 1 83 ? 9.716 6.989 3.891 1.00 56.22 83 ILE A N 1
ATOM 664 C CA . ILE A 1 83 ? 10.407 5.734 4.215 1.00 56.22 83 ILE A CA 1
ATOM 665 C C . ILE A 1 83 ? 11.237 5.345 2.994 1.00 56.22 83 ILE A C 1
ATOM 667 O O . ILE A 1 83 ? 10.692 4.856 2.001 1.00 56.22 83 ILE A O 1
ATOM 671 N N . GLU A 1 84 ? 12.547 5.565 3.063 1.00 51.22 84 GLU A N 1
ATOM 672 C CA . GLU A 1 84 ? 13.493 4.989 2.111 1.00 51.22 84 GLU A CA 1
ATOM 673 C C . GLU A 1 84 ? 13.697 3.504 2.443 1.00 51.22 84 GLU A C 1
ATOM 675 O O . GLU A 1 84 ? 14.178 3.140 3.513 1.00 51.22 84 GLU A O 1
ATOM 680 N N . LEU A 1 85 ? 13.318 2.612 1.525 1.00 55.12 85 LEU A N 1
ATOM 681 C CA . LEU A 1 85 ? 13.425 1.155 1.703 1.00 55.12 85 LEU A CA 1
ATOM 682 C C . LEU A 1 85 ? 14.865 0.608 1.558 1.00 55.12 85 LEU A C 1
ATOM 684 O O . LEU A 1 85 ? 15.035 -0.603 1.408 1.00 55.12 85 LEU A O 1
ATOM 688 N N . ASN A 1 86 ? 15.889 1.469 1.587 1.00 45.22 86 ASN A N 1
ATOM 689 C CA . ASN A 1 86 ? 17.287 1.095 1.330 1.00 45.22 86 ASN A CA 1
ATOM 690 C C . ASN A 1 86 ? 18.025 0.456 2.515 1.00 45.22 86 ASN A C 1
ATOM 692 O O . ASN A 1 86 ? 19.074 -0.140 2.297 1.00 45.22 86 ASN A O 1
ATOM 696 N N . ASP A 1 87 ? 17.488 0.515 3.734 1.00 41.56 87 ASP A N 1
ATOM 697 C CA . ASP A 1 87 ? 18.233 0.106 4.940 1.00 41.56 87 ASP A CA 1
ATOM 698 C C . ASP A 1 87 ? 17.974 -1.335 5.419 1.00 41.56 87 ASP A C 1
ATOM 700 O O . ASP A 1 87 ? 18.262 -1.691 6.558 1.00 41.56 87 ASP A O 1
ATOM 704 N N . TRP A 1 88 ? 17.416 -2.195 4.564 1.00 42.88 88 TRP A N 1
ATOM 705 C CA . TRP A 1 88 ? 17.079 -3.577 4.928 1.00 42.88 88 TRP A CA 1
ATOM 706 C C . TRP A 1 88 ? 18.029 -4.543 4.217 1.00 42.88 88 TRP A C 1
ATOM 708 O O . TRP A 1 88 ? 17.671 -5.143 3.200 1.00 42.88 88 TRP A O 1
ATOM 718 N N . ARG A 1 89 ? 19.252 -4.642 4.748 1.00 36.72 89 ARG A N 1
ATOM 719 C CA . ARG A 1 89 ? 20.182 -5.750 4.497 1.00 36.72 89 ARG A CA 1
ATOM 720 C C . ARG A 1 89 ? 20.085 -6.789 5.604 1.00 36.72 89 ARG A C 1
ATOM 722 O O . ARG A 1 89 ? 19.950 -6.377 6.775 1.00 36.72 89 ARG A O 1
#

Foldseek 3Di:
DWAWQAKEWDQDPVVRDIAIKTKTFDADPVLATFWMWIARDPDSVRTPDIAGPVNCPDPVSVVSNVSSRVRSVCVVPDDDDHDHPPPDD

Sequence (89 aa):
MPEYLGTFMFYAPEDNFWRTWHIWGYADENGKVIAIHIGISKLLECASGEITRSDCGNELRKRAMKIADQRMAKAMEGEFNVIELNDWR